Protein AF-A0A520IBS6-F1 (afdb_monomer_lite)

Secondary structure (DSSP, 8-state):
--EEEEEETHHHHHHHHHHTT-TTEEEEEEES--TTTS--TT-TT-SS-EEEEEETT-SSS-HHHHHHHHHHHHTSTT--EEEEEETT--TT-TTTHHHHHHHHHHHHHHHHHHHHHHHHH-

Radius of gyration: 14.3 Å; chains: 1; bounding box: 37×28×35 Å

pLDDT: mean 95.23, std 6.18, range [58.78, 98.81]

Foldseek 3Di:
DAAEEEAAAVGLVVRQVVQLVDLSHAEYEYELYQLVVDPPVSVVPRNEEYEYEYECAAPNRHPVSVVVVQVVNVVDPHYHYHYDYDYPDYSPCVVPVVVVVVVRCVRVVVVVVVVVVVVVVD

Sequence (122 aa):
GGLWISGYSFGAFVGMQLLMRRPEISGWVSVAPPANHYDFGFLAPCPCSGLMLHGDNDELVPEPAVRKLVDKLNTQKNVVVDYRVFPGVDHVFATHAEQVGTAIEEHVGQIMARKAMALAAD

Structure (mmCIF, N/CA/C/O backbone):
data_AF-A0A520IBS6-F1
#
_entry.id   AF-A0A520IBS6-F1
#
loop_
_atom_site.group_PDB
_atom_site.id
_atom_site.type_symbol
_atom_site.label_atom_id
_atom_site.label_alt_id
_atom_site.label_comp_id
_atom_site.label_asym_id
_atom_site.label_entity_id
_atom_site.label_seq_id
_atom_site.pdbx_PDB_ins_code
_atom_site.Cartn_x
_atom_site.Cartn_y
_atom_site.Cartn_z
_atom_site.occupancy
_atom_site.B_iso_or_equiv
_atom_site.auth_seq_id
_atom_site.auth_comp_id
_atom_site.auth_asym_id
_atom_site.auth_atom_id
_atom_site.pdbx_PDB_model_num
ATOM 1 N N . GLY A 1 1 ? -6.588 14.702 13.884 1.00 58.78 1 GLY A N 1
ATOM 2 C CA . GLY A 1 1 ? -6.003 13.931 12.769 1.00 58.78 1 GLY A CA 1
ATOM 3 C C . GLY A 1 1 ? -5.396 12.661 13.321 1.00 58.78 1 GLY A C 1
ATOM 4 O O . GLY A 1 1 ? -4.969 12.680 14.467 1.00 58.78 1 GLY A O 1
ATOM 5 N N . GLY A 1 2 ? -5.435 11.561 12.574 1.00 82.31 2 GLY A N 1
ATOM 6 C CA . GLY A 1 2 ? -4.745 10.328 12.970 1.00 82.31 2 GLY A CA 1
ATOM 7 C C . GLY A 1 2 ? -3.266 10.380 12.584 1.00 82.31 2 GLY A C 1
ATOM 8 O O . GLY A 1 2 ? -2.928 11.058 11.616 1.00 82.31 2 GLY A O 1
ATOM 9 N N . LEU A 1 3 ? -2.396 9.685 13.320 1.00 94.31 3 LEU A N 1
ATOM 10 C CA . LEU A 1 3 ? -1.015 9.463 12.886 1.00 94.31 3 LEU A CA 1
ATOM 11 C C . LEU A 1 3 ? -1.003 8.344 11.838 1.00 94.31 3 LEU A C 1
ATOM 13 O O . LEU A 1 3 ? -1.723 7.352 11.983 1.00 94.31 3 LEU A O 1
ATOM 17 N N . TRP A 1 4 ? -0.202 8.522 10.791 1.00 96.81 4 TRP A N 1
ATOM 18 C CA . TRP A 1 4 ? -0.019 7.561 9.706 1.00 96.81 4 TRP A CA 1
ATOM 19 C C . TRP A 1 4 ? 1.456 7.230 9.540 1.00 96.81 4 TRP A C 1
ATOM 21 O O . TRP A 1 4 ? 2.325 8.022 9.907 1.00 96.81 4 TRP A O 1
ATOM 31 N N . ILE A 1 5 ? 1.724 6.074 8.943 1.00 98.12 5 ILE A N 1
ATOM 32 C CA . ILE A 1 5 ? 3.066 5.681 8.524 1.00 98.12 5 ILE A CA 1
ATOM 33 C C . ILE A 1 5 ? 3.074 5.293 7.051 1.00 98.12 5 ILE A C 1
ATOM 35 O O . ILE A 1 5 ? 2.163 4.630 6.574 1.00 98.12 5 ILE A O 1
ATOM 39 N N . SER A 1 6 ? 4.100 5.713 6.321 1.00 98.25 6 SER A N 1
ATOM 40 C CA . SER A 1 6 ? 4.292 5.332 4.925 1.00 98.25 6 SER A CA 1
ATOM 41 C C . SER A 1 6 ? 5.718 4.848 4.723 1.00 98.25 6 SER A C 1
ATOM 43 O O . SER A 1 6 ? 6.646 5.399 5.318 1.00 98.25 6 SER A O 1
ATOM 45 N N . GLY A 1 7 ? 5.892 3.814 3.907 1.00 98.38 7 GLY A N 1
ATOM 46 C CA . GLY A 1 7 ? 7.200 3.266 3.587 1.00 98.38 7 GLY A CA 1
ATOM 47 C C . GLY A 1 7 ? 7.268 2.729 2.164 1.00 98.38 7 GLY A C 1
ATOM 48 O O . GLY A 1 7 ? 6.317 2.128 1.671 1.00 98.38 7 GLY A O 1
ATOM 49 N N . TYR A 1 8 ? 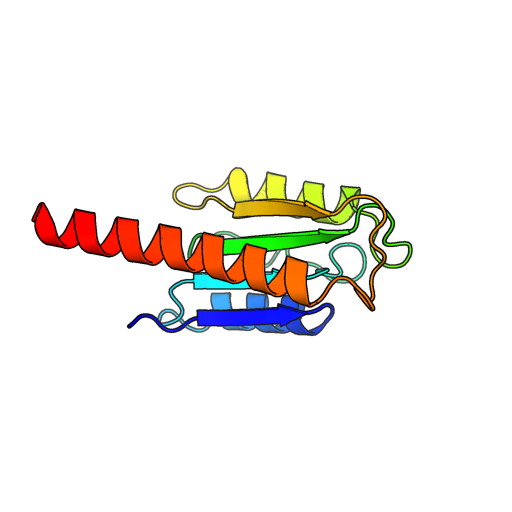8.418 2.928 1.526 1.00 98.56 8 TYR A N 1
ATOM 50 C CA . TYR A 1 8 ? 8.756 2.386 0.211 1.00 98.56 8 TYR A CA 1
ATOM 51 C C . TYR A 1 8 ? 9.863 1.336 0.347 1.00 98.56 8 TYR A C 1
ATOM 53 O O . TYR A 1 8 ? 10.842 1.566 1.065 1.00 98.56 8 TYR A O 1
ATOM 61 N N . SER A 1 9 ? 9.712 0.194 -0.325 1.00 98.19 9 SER A N 1
ATOM 62 C CA . SER A 1 9 ? 10.670 -0.914 -0.328 1.00 98.19 9 SER A CA 1
ATOM 63 C C . SER A 1 9 ? 11.063 -1.330 1.098 1.00 98.19 9 SER A C 1
ATOM 65 O O . SER A 1 9 ? 10.193 -1.619 1.924 1.00 98.19 9 SER A O 1
ATOM 67 N N . PHE A 1 10 ? 12.350 -1.321 1.453 1.00 98.38 10 PHE A N 1
ATOM 68 C CA . PHE A 1 10 ? 12.812 -1.581 2.823 1.00 98.38 10 PHE A CA 1
ATOM 69 C C . PHE A 1 10 ? 12.106 -0.709 3.882 1.00 98.38 10 PHE A C 1
ATOM 71 O O . PHE A 1 10 ? 11.796 -1.177 4.980 1.00 98.38 10 PHE A O 1
ATOM 78 N N . GLY A 1 11 ? 11.776 0.540 3.544 1.00 98.69 11 GLY A N 1
ATOM 79 C CA . GL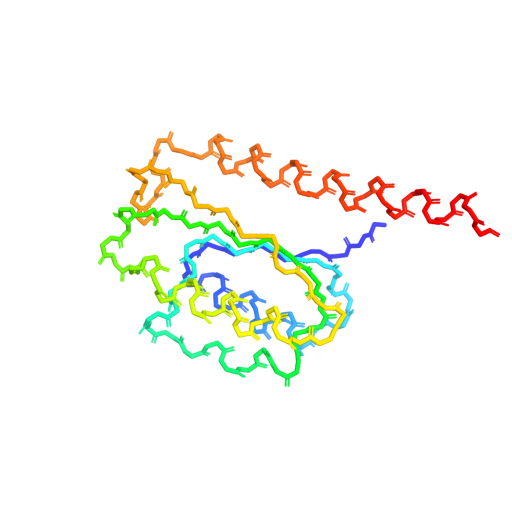Y A 1 11 ? 11.009 1.430 4.410 1.00 98.69 11 GLY A CA 1
ATOM 80 C C . GLY A 1 11 ? 9.604 0.908 4.720 1.00 98.69 11 GLY A C 1
ATOM 81 O O . GLY A 1 11 ? 9.116 1.137 5.822 1.00 98.69 11 GLY A O 1
ATOM 82 N N . ALA A 1 12 ? 8.970 0.159 3.809 1.00 98.62 12 ALA A N 1
ATOM 83 C CA . ALA A 1 12 ? 7.687 -0.498 4.070 1.00 98.62 12 ALA A CA 1
ATOM 84 C C . ALA A 1 12 ? 7.830 -1.566 5.165 1.00 98.62 12 ALA A C 1
ATOM 86 O O . ALA A 1 12 ? 7.045 -1.599 6.108 1.00 98.62 12 ALA A O 1
ATOM 87 N N . PHE A 1 13 ? 8.883 -2.387 5.114 1.00 98.50 13 PHE A N 1
ATOM 88 C CA . PHE A 1 13 ? 9.162 -3.378 6.158 1.00 98.50 13 PHE A CA 1
ATOM 89 C C . PHE A 1 13 ? 9.391 -2.725 7.530 1.00 98.50 13 PHE A C 1
ATOM 91 O O . PHE A 1 13 ? 8.784 -3.129 8.525 1.00 98.50 13 PHE A O 1
ATOM 98 N N . VAL A 1 14 ? 10.217 -1.675 7.589 1.00 98.50 14 VAL A N 1
ATOM 99 C CA . VAL A 1 14 ? 10.461 -0.922 8.832 1.00 98.50 14 VAL A CA 1
ATOM 100 C C . VAL A 1 14 ? 9.183 -0.242 9.331 1.00 98.50 14 VAL A C 1
ATOM 102 O O . VAL A 1 14 ? 8.876 -0.302 10.523 1.00 98.50 14 VAL A O 1
ATOM 105 N N . GLY A 1 15 ? 8.409 0.362 8.430 1.00 98.38 15 GLY A N 1
ATOM 106 C CA . GLY A 1 15 ? 7.152 1.027 8.756 1.00 98.38 15 GLY A CA 1
ATOM 107 C C . GLY A 1 15 ? 6.130 0.067 9.359 1.00 98.38 15 GLY A C 1
ATOM 108 O O . GLY A 1 15 ? 5.569 0.343 10.418 1.00 98.38 15 GLY A O 1
ATOM 109 N N . MET A 1 16 ? 5.965 -1.114 8.765 1.00 98.12 16 MET A N 1
ATOM 110 C CA . MET A 1 16 ? 5.063 -2.141 9.290 1.00 98.12 16 MET A CA 1
ATOM 111 C C . MET A 1 16 ? 5.539 -2.698 10.643 1.00 98.12 16 MET A C 1
ATOM 113 O O . MET A 1 16 ? 4.723 -3.015 11.509 1.00 98.12 16 MET A O 1
ATOM 117 N N . GLN A 1 17 ? 6.849 -2.765 10.894 1.00 98.06 17 GLN A N 1
ATOM 118 C CA . GLN A 1 17 ? 7.356 -3.106 12.225 1.00 98.06 17 GLN A CA 1
ATOM 119 C C . GLN A 1 17 ? 7.042 -2.035 13.276 1.00 98.06 17 GLN A C 1
ATOM 121 O O . GLN A 1 17 ? 6.780 -2.374 14.436 1.00 98.06 17 GLN A O 1
ATOM 126 N N . LEU A 1 18 ? 7.092 -0.754 12.901 1.00 97.88 18 LEU A N 1
ATOM 127 C CA . LEU A 1 18 ? 6.745 0.342 13.802 1.00 97.88 18 LEU A CA 1
ATOM 128 C C . LEU A 1 18 ? 5.233 0.396 14.057 1.00 97.88 18 LEU A C 1
ATOM 130 O O . LEU A 1 18 ? 4.833 0.616 15.199 1.00 97.88 18 LEU A O 1
ATOM 134 N N . LEU A 1 19 ? 4.416 0.105 13.039 1.00 97.62 19 LEU A N 1
ATOM 135 C CA . LEU A 1 19 ? 2.961 -0.046 13.150 1.00 97.62 19 LEU A CA 1
ATOM 136 C C . LEU A 1 19 ? 2.577 -1.004 14.288 1.00 97.62 19 LEU A C 1
ATOM 138 O O . LEU A 1 19 ? 1.754 -0.662 15.129 1.00 97.62 19 LEU A O 1
ATOM 142 N N . MET A 1 20 ? 3.237 -2.161 14.384 1.00 96.44 20 MET A N 1
ATOM 143 C CA . MET A 1 20 ? 2.985 -3.130 15.462 1.00 96.44 20 MET A CA 1
ATOM 144 C C . MET A 1 20 ? 3.369 -2.644 16.868 1.00 96.44 20 MET A C 1
ATOM 146 O O . MET A 1 20 ? 3.015 -3.286 17.854 1.00 96.44 20 MET A O 1
ATOM 150 N N . ARG A 1 21 ? 4.135 -1.555 16.985 1.00 96.81 21 ARG A N 1
ATOM 151 C CA . ARG A 1 21 ? 4.698 -1.066 18.254 1.00 96.81 21 ARG A CA 1
ATOM 152 C C . ARG A 1 21 ? 4.097 0.258 18.718 1.00 96.81 21 ARG A C 1
ATOM 154 O O . ARG A 1 21 ? 4.403 0.684 19.829 1.00 96.81 21 ARG A O 1
ATOM 161 N N . ARG A 1 22 ? 3.294 0.923 17.884 1.00 96.56 22 ARG A N 1
ATOM 162 C CA . ARG A 1 22 ? 2.790 2.283 18.121 1.00 96.56 22 ARG A CA 1
ATOM 163 C C . ARG A 1 22 ? 1.271 2.330 17.930 1.00 96.56 22 ARG A C 1
ATOM 165 O O . ARG A 1 22 ? 0.816 2.524 16.803 1.00 96.56 22 ARG A O 1
ATOM 172 N N . PRO A 1 23 ? 0.480 2.144 19.004 1.00 92.75 23 PRO A N 1
ATOM 173 C CA . PRO A 1 23 ? -0.983 2.105 18.921 1.00 92.75 23 PRO A CA 1
ATOM 174 C C . PRO A 1 23 ? -1.615 3.426 18.458 1.00 92.75 23 PRO A C 1
ATOM 176 O O . PRO A 1 23 ? -2.773 3.446 18.055 1.00 92.75 23 PRO A O 1
ATOM 179 N N . GLU A 1 24 ? -0.880 4.537 18.501 1.00 94.75 24 GLU A N 1
ATOM 180 C CA . GLU A 1 24 ? -1.326 5.819 17.959 1.00 94.75 24 GLU A CA 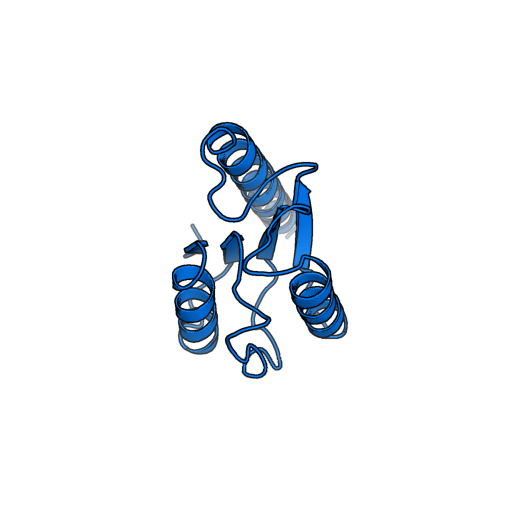1
ATOM 181 C C . GLU A 1 24 ? -1.353 5.861 16.418 1.00 94.75 24 GLU A C 1
ATOM 183 O O . GLU A 1 24 ? -1.987 6.753 15.847 1.00 94.75 24 GLU A O 1
ATOM 188 N N . ILE A 1 25 ? -0.683 4.918 15.737 1.00 96.00 25 ILE A N 1
ATOM 189 C CA . ILE A 1 25 ? -0.712 4.806 14.277 1.00 96.00 25 ILE A CA 1
ATOM 190 C C . ILE A 1 25 ? -2.054 4.205 13.855 1.00 96.00 25 ILE A C 1
ATOM 192 O O . ILE A 1 25 ? -2.398 3.071 14.173 1.00 96.00 25 ILE A O 1
ATOM 196 N N . SER A 1 26 ? -2.807 4.992 13.096 1.00 93.31 26 SER A N 1
ATOM 197 C CA . SER A 1 26 ? -4.202 4.719 12.730 1.00 93.31 26 SER A CA 1
ATOM 198 C C . SER A 1 26 ? -4.412 4.402 11.248 1.00 93.31 26 SER A C 1
ATOM 200 O O . SER A 1 26 ? -5.543 4.164 10.830 1.00 93.31 26 SER A O 1
ATOM 202 N N . GLY A 1 27 ? -3.336 4.402 10.463 1.00 95.81 27 GLY A N 1
ATOM 203 C CA . GLY A 1 27 ? -3.337 4.032 9.054 1.00 95.81 27 GLY A CA 1
ATOM 204 C C . GLY A 1 27 ? -1.915 3.895 8.523 1.00 95.81 27 GLY A C 1
ATOM 205 O O . GLY A 1 27 ? -0.963 4.427 9.107 1.00 95.81 27 GLY A O 1
ATOM 206 N N . TRP A 1 28 ? -1.763 3.159 7.428 1.00 97.88 28 TRP A N 1
ATOM 207 C CA . TRP A 1 28 ? -0.459 2.893 6.839 1.00 97.88 28 TRP A CA 1
ATOM 208 C C . TRP A 1 28 ? -0.504 2.793 5.314 1.00 97.88 28 TRP A C 1
ATOM 210 O O . TRP A 1 28 ? -1.533 2.458 4.728 1.00 97.88 28 TRP A O 1
ATOM 220 N N . VAL A 1 29 ? 0.640 3.076 4.688 1.00 98.69 29 VAL A N 1
ATOM 221 C CA . VAL A 1 29 ? 0.902 2.898 3.255 1.00 98.69 29 VAL A CA 1
ATOM 222 C C . VAL A 1 29 ? 2.210 2.124 3.089 1.00 98.69 29 VAL A C 1
ATOM 224 O O . VAL A 1 29 ? 3.230 2.479 3.676 1.00 98.69 29 VAL A O 1
ATOM 227 N N . SER A 1 30 ? 2.197 1.067 2.285 1.00 98.75 30 SER A N 1
ATOM 228 C CA . SER A 1 30 ? 3.393 0.316 1.893 1.00 98.75 30 SER A CA 1
ATOM 229 C C . SER A 1 30 ? 3.501 0.263 0.375 1.00 98.75 30 SER A C 1
ATOM 231 O O . SER A 1 30 ? 2.613 -0.272 -0.284 1.00 98.75 30 SER A O 1
ATOM 233 N N . VAL A 1 31 ? 4.589 0.790 -0.178 1.00 98.75 31 VAL A N 1
ATOM 234 C CA . VAL A 1 31 ? 4.890 0.752 -1.617 1.00 98.75 31 VAL A CA 1
ATOM 235 C C . VAL A 1 31 ? 6.033 -0.228 -1.854 1.00 98.75 31 VAL A C 1
ATOM 237 O O . VAL A 1 31 ? 7.063 -0.130 -1.190 1.00 98.75 31 VAL A O 1
ATOM 240 N N . ALA A 1 32 ? 5.861 -1.164 -2.784 1.00 98.38 32 ALA A N 1
ATOM 241 C CA . ALA A 1 32 ? 6.865 -2.162 -3.157 1.00 98.38 32 ALA A CA 1
ATOM 242 C C . ALA A 1 32 ? 7.443 -2.990 -1.983 1.00 98.38 32 ALA A C 1
ATOM 244 O O . ALA A 1 32 ? 8.665 -3.129 -1.878 1.00 98.38 32 ALA A O 1
ATOM 245 N N . PRO A 1 33 ? 6.625 -3.508 -1.039 1.00 98.38 33 PRO A N 1
ATOM 246 C CA . PRO A 1 33 ? 7.155 -4.172 0.147 1.00 98.38 33 PRO A CA 1
ATOM 247 C C . PRO A 1 33 ? 7.934 -5.441 -0.239 1.00 98.38 33 PRO A C 1
ATOM 249 O O . PRO A 1 33 ? 7.370 -6.307 -0.903 1.00 98.38 33 PRO A O 1
ATOM 252 N N . PRO A 1 34 ? 9.187 -5.620 0.217 1.00 97.88 34 PRO A N 1
ATOM 253 C CA . PRO A 1 34 ? 10.052 -6.739 -0.171 1.00 97.88 34 PRO A CA 1
ATOM 254 C C . PRO A 1 34 ? 9.681 -8.058 0.531 1.00 97.88 34 PRO A C 1
ATOM 256 O O . PRO A 1 34 ? 10.477 -8.645 1.266 1.00 97.88 34 PRO A O 1
ATOM 259 N N . ALA A 1 35 ? 8.450 -8.530 0.316 1.00 97.31 35 ALA A N 1
ATOM 260 C CA . ALA A 1 35 ? 7.836 -9.682 0.984 1.00 97.31 35 ALA A CA 1
ATOM 261 C C . ALA A 1 35 ? 8.468 -11.041 0.621 1.00 97.31 35 ALA A C 1
ATOM 263 O O . ALA A 1 35 ? 8.198 -12.044 1.277 1.00 97.31 35 ALA A O 1
ATOM 264 N N . ASN A 1 36 ? 9.310 -11.085 -0.413 1.00 96.50 36 ASN A N 1
ATOM 265 C CA . ASN A 1 36 ? 10.146 -12.238 -0.752 1.00 96.50 36 ASN A CA 1
ATOM 266 C C . ASN A 1 36 ? 11.494 -12.252 -0.005 1.00 96.50 36 ASN A C 1
ATOM 268 O O . ASN A 1 36 ? 12.089 -13.318 0.128 1.00 96.50 36 ASN A O 1
ATOM 272 N N . HIS A 1 37 ? 11.970 -11.101 0.481 1.00 95.56 37 HIS A N 1
ATOM 273 C CA . HIS A 1 37 ? 13.255 -10.970 1.178 1.00 95.56 37 HIS A CA 1
ATOM 274 C C . HIS A 1 37 ? 13.104 -10.889 2.700 1.00 95.56 37 HIS A C 1
ATOM 276 O O . HIS A 1 37 ? 13.981 -11.350 3.429 1.00 95.56 37 HIS A O 1
ATOM 282 N N . TYR A 1 38 ? 12.005 -10.308 3.188 1.00 96.06 38 TYR A N 1
ATOM 283 C CA . TYR A 1 38 ? 11.759 -10.104 4.613 1.00 96.06 38 TYR A CA 1
ATOM 284 C C . TYR A 1 38 ? 10.470 -10.777 5.073 1.00 96.06 38 TYR A C 1
ATOM 286 O O . TYR A 1 38 ? 9.468 -10.797 4.360 1.00 96.06 38 TYR A O 1
ATOM 294 N N . ASP A 1 39 ? 10.482 -11.279 6.308 1.00 94.50 39 ASP A N 1
ATOM 295 C CA . ASP A 1 39 ? 9.309 -11.900 6.914 1.00 94.50 39 ASP A CA 1
ATOM 296 C C . ASP A 1 39 ? 8.375 -10.851 7.536 1.00 94.50 39 ASP A C 1
ATOM 298 O O . ASP A 1 39 ? 8.678 -10.240 8.562 1.00 94.50 39 ASP A O 1
ATOM 302 N N . PHE A 1 40 ? 7.202 -10.677 6.927 1.00 97.25 40 PHE A N 1
ATOM 303 C CA . PHE A 1 40 ? 6.102 -9.853 7.444 1.00 97.25 40 PHE A CA 1
ATOM 304 C C . PHE A 1 40 ? 5.186 -10.622 8.418 1.00 97.25 40 PHE A C 1
ATOM 306 O O . PHE A 1 40 ? 4.105 -10.155 8.779 1.00 97.25 40 PHE A O 1
ATOM 313 N N . GLY A 1 41 ? 5.597 -11.810 8.870 1.00 94.88 41 GLY A N 1
ATOM 314 C CA . GLY A 1 41 ? 4.858 -12.674 9.786 1.00 94.88 41 GLY A CA 1
ATOM 315 C C . GLY A 1 41 ? 4.498 -12.037 11.129 1.00 94.88 41 GLY A C 1
ATOM 316 O O . GLY A 1 41 ? 3.539 -12.482 11.754 1.00 94.88 41 GLY A O 1
ATOM 317 N N . PHE A 1 42 ? 5.193 -10.967 11.530 1.00 95.56 42 PHE A N 1
ATOM 318 C CA . PHE A 1 42 ? 4.889 -10.189 12.733 1.00 95.56 42 PHE A CA 1
ATOM 319 C C . PHE A 1 42 ? 3.536 -9.456 12.678 1.00 95.56 42 PHE A C 1
ATOM 321 O O . PHE A 1 42 ? 3.031 -9.051 13.721 1.00 95.56 42 PHE A O 1
ATOM 328 N N . LEU A 1 43 ? 2.934 -9.285 11.495 1.00 95.38 43 LEU A N 1
ATOM 329 C CA . LEU A 1 43 ? 1.610 -8.678 11.318 1.00 95.38 43 LEU A CA 1
ATOM 330 C C . LEU A 1 43 ? 0.492 -9.676 11.645 1.00 95.38 43 LEU A C 1
ATOM 332 O O . LEU A 1 43 ? -0.302 -10.030 10.777 1.00 95.38 43 LEU A O 1
ATOM 336 N N . ALA A 1 44 ? 0.450 -10.183 12.875 1.00 92.25 44 ALA A N 1
ATOM 337 C CA . ALA A 1 44 ? -0.498 -11.209 13.302 1.00 92.25 44 ALA A CA 1
ATOM 338 C C . ALA A 1 44 ? -0.991 -10.957 14.746 1.00 92.25 44 ALA A C 1
ATOM 340 O O . ALA A 1 44 ? -0.383 -11.468 15.687 1.00 92.25 44 ALA A O 1
ATOM 341 N N . PRO A 1 45 ? -2.101 -10.212 14.942 1.00 92.44 45 PRO A N 1
ATOM 342 C CA . PRO A 1 45 ? -2.879 -9.492 13.928 1.00 92.44 45 PRO A CA 1
ATOM 343 C C . PRO A 1 45 ? -2.288 -8.111 13.593 1.00 92.44 45 PRO A C 1
ATOM 345 O O . PRO A 1 45 ? -1.678 -7.460 14.435 1.00 92.44 45 PRO A O 1
ATOM 348 N N . CYS A 1 46 ? -2.507 -7.644 12.367 1.00 94.81 46 CYS A N 1
ATOM 349 C CA . CYS A 1 46 ? -2.282 -6.264 11.957 1.00 94.81 46 CYS A CA 1
ATOM 350 C C . CYS A 1 46 ? -3.249 -5.334 12.725 1.00 94.81 46 CYS A C 1
ATOM 352 O O . CYS A 1 46 ? -4.429 -5.669 12.849 1.00 94.81 46 CYS A O 1
ATOM 354 N N . PRO A 1 47 ? -2.797 -4.184 13.259 1.00 93.94 47 PRO A N 1
ATOM 355 C CA . PRO A 1 47 ? -3.614 -3.372 14.162 1.00 93.94 47 PRO A CA 1
ATOM 356 C C . PRO A 1 47 ? -4.661 -2.513 13.443 1.00 93.94 47 PRO A C 1
ATOM 358 O O . PRO A 1 47 ? -5.632 -2.095 14.070 1.00 93.94 47 PRO A O 1
ATOM 361 N N . CYS A 1 48 ? -4.482 -2.222 12.151 1.00 94.00 48 CYS A N 1
ATOM 362 C CA . CYS A 1 48 ? -5.428 -1.421 11.377 1.00 94.00 48 CYS A CA 1
ATOM 363 C C . CYS A 1 48 ? -5.341 -1.696 9.866 1.00 94.00 48 CYS A C 1
ATOM 365 O O . CYS A 1 48 ? -4.382 -2.289 9.367 1.00 94.00 48 CYS A O 1
ATOM 367 N N . SER A 1 49 ? -6.376 -1.261 9.145 1.00 95.31 49 SER A N 1
ATOM 368 C CA . SER A 1 49 ? -6.441 -1.288 7.675 1.00 95.31 49 SER A CA 1
ATOM 369 C C . SER A 1 49 ? -5.452 -0.295 7.052 1.00 95.31 49 SER A C 1
ATOM 371 O O . SER A 1 49 ? -5.063 0.680 7.696 1.00 95.31 49 SER A O 1
ATOM 373 N N . GLY A 1 50 ? -5.068 -0.516 5.796 1.00 97.44 50 GLY A N 1
ATOM 374 C CA . GLY A 1 50 ? -4.142 0.370 5.089 1.00 97.44 50 GLY A CA 1
ATOM 375 C C . GLY A 1 50 ? -4.012 0.051 3.604 1.00 97.44 50 GLY A C 1
ATOM 376 O O . GLY A 1 50 ? -4.763 -0.770 3.072 1.00 97.44 50 GLY A O 1
ATOM 377 N N . LE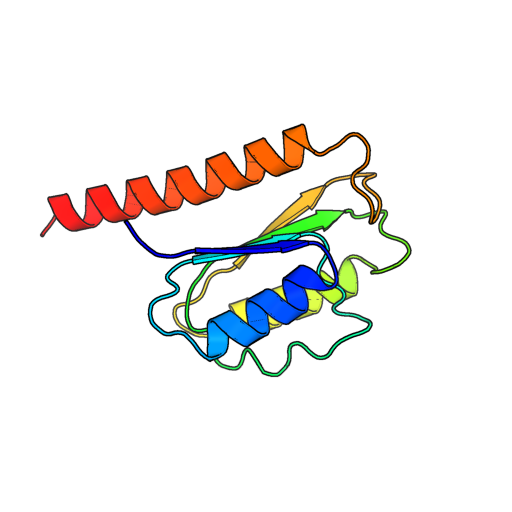U A 1 51 ? -3.070 0.729 2.951 1.00 98.75 51 LEU A N 1
ATOM 378 C CA . LEU A 1 51 ? -2.828 0.664 1.512 1.00 98.75 51 LEU A CA 1
ATOM 379 C C . LEU A 1 51 ? -1.529 -0.080 1.203 1.00 98.75 51 LEU A C 1
ATOM 381 O O . LEU A 1 51 ? -0.474 0.224 1.765 1.00 98.75 51 LEU A O 1
ATOM 385 N N . MET A 1 52 ? -1.590 -0.993 0.241 1.00 98.75 52 MET A N 1
ATOM 386 C CA . MET A 1 52 ? -0.432 -1.646 -0.350 1.00 98.75 52 MET A CA 1
ATOM 387 C C . MET A 1 52 ? -0.412 -1.390 -1.860 1.00 98.75 52 MET A C 1
ATOM 389 O O . MET A 1 52 ? -1.380 -1.687 -2.557 1.00 98.75 52 MET A O 1
ATOM 393 N N . LEU A 1 53 ? 0.688 -0.827 -2.357 1.00 98.81 53 LEU A N 1
ATOM 394 C CA . LEU A 1 53 ? 0.914 -0.546 -3.776 1.00 98.81 53 LEU A CA 1
ATOM 395 C C . LEU A 1 53 ? 2.075 -1.397 -4.285 1.00 98.81 53 LEU A C 1
ATOM 397 O O . LEU A 1 53 ? 3.111 -1.480 -3.619 1.00 98.81 53 LEU A O 1
ATOM 401 N N . HIS A 1 54 ? 1.922 -2.005 -5.459 1.00 98.75 54 HIS A N 1
ATOM 402 C CA . HIS A 1 54 ? 2.971 -2.826 -6.070 1.00 98.75 54 HIS A CA 1
ATOM 403 C C . HIS A 1 54 ? 2.960 -2.735 -7.597 1.00 98.75 54 HIS A C 1
ATOM 405 O O . HIS A 1 54 ? 1.911 -2.489 -8.182 1.00 98.75 54 HIS A O 1
ATOM 411 N N . GLY A 1 55 ? 4.106 -2.934 -8.243 1.00 98.50 55 GLY A N 1
ATOM 412 C CA . GLY A 1 55 ? 4.205 -3.053 -9.701 1.00 98.50 55 GLY A CA 1
ATOM 413 C C . GLY A 1 55 ? 4.183 -4.522 -10.124 1.00 98.50 55 GLY A C 1
ATOM 414 O O . GLY A 1 55 ? 4.762 -5.362 -9.437 1.00 98.50 55 GLY A O 1
ATOM 415 N N . ASP A 1 56 ? 3.509 -4.870 -11.221 1.00 98.38 56 ASP A N 1
ATOM 416 C CA . ASP A 1 56 ? 3.486 -6.266 -11.699 1.00 98.38 56 ASP A CA 1
ATOM 417 C C . ASP A 1 56 ? 4.760 -6.689 -12.454 1.00 98.38 56 ASP A C 1
ATOM 419 O O . ASP A 1 56 ? 5.002 -7.887 -12.600 1.00 98.38 56 ASP A O 1
ATOM 423 N N . ASN A 1 57 ? 5.596 -5.730 -12.865 1.00 98.25 57 ASN A N 1
ATOM 424 C CA . ASN A 1 57 ? 6.879 -5.953 -13.533 1.00 98.25 57 ASN A CA 1
ATOM 425 C C . ASN A 1 57 ? 8.075 -5.727 -12.585 1.00 98.25 57 ASN A C 1
ATOM 427 O O . ASN A 1 57 ? 9.190 -5.428 -13.011 1.00 98.25 57 ASN A O 1
ATOM 431 N N . ASP A 1 58 ? 7.842 -5.831 -11.277 1.00 98.31 58 ASP A N 1
ATOM 432 C CA . ASP A 1 58 ? 8.885 -5.767 -10.261 1.00 98.31 58 ASP A CA 1
ATOM 433 C C . ASP A 1 58 ? 9.708 -7.069 -10.249 1.00 98.31 58 ASP A C 1
ATOM 435 O O . ASP A 1 58 ? 9.312 -8.092 -9.686 1.00 98.31 58 ASP A O 1
ATOM 439 N N . GLU A 1 59 ? 10.881 -7.022 -10.883 1.00 96.69 59 GLU A N 1
ATOM 440 C CA . GLU A 1 59 ? 11.816 -8.152 -10.949 1.00 96.69 59 GLU A CA 1
ATOM 441 C C . GLU A 1 59 ? 12.541 -8.424 -9.619 1.00 96.69 59 GLU A C 1
ATOM 443 O O . GLU A 1 59 ? 13.030 -9.535 -9.396 1.00 96.69 59 GLU A O 1
ATOM 448 N N . LEU A 1 60 ? 12.613 -7.438 -8.715 1.00 97.62 60 LEU A N 1
ATOM 449 C CA . LEU A 1 60 ? 13.253 -7.600 -7.405 1.00 97.62 60 LEU A CA 1
ATOM 450 C C . LEU A 1 60 ? 12.302 -8.270 -6.413 1.00 97.62 60 LEU A C 1
ATOM 452 O O . LEU A 1 60 ? 12.710 -9.102 -5.598 1.00 97.62 60 LEU A O 1
ATOM 456 N N . VAL A 1 61 ? 11.024 -7.918 -6.479 1.00 98.12 61 VAL A N 1
ATOM 457 C CA . VAL A 1 61 ? 9.963 -8.418 -5.614 1.00 98.12 61 VAL A CA 1
ATOM 458 C C . VAL A 1 61 ? 8.785 -8.833 -6.495 1.00 98.12 61 VAL A C 1
ATOM 460 O O . VAL A 1 61 ? 7.907 -8.018 -6.771 1.00 98.12 61 VAL A O 1
ATOM 463 N N . PRO A 1 62 ? 8.708 -10.111 -6.900 1.00 98.12 62 PRO A N 1
ATOM 464 C CA . PRO A 1 62 ? 7.606 -10.580 -7.728 1.00 98.12 62 PRO A CA 1
ATOM 465 C C . PRO A 1 62 ? 6.246 -10.318 -7.067 1.00 98.12 62 PRO A C 1
ATOM 467 O O . PRO A 1 62 ? 6.046 -10.678 -5.901 1.00 98.12 62 PRO A O 1
ATOM 470 N N . GLU A 1 63 ? 5.294 -9.758 -7.822 1.00 98.44 63 GLU A N 1
ATOM 471 C CA . GLU A 1 63 ? 3.930 -9.446 -7.354 1.00 98.44 63 GLU A CA 1
ATOM 472 C C . GLU A 1 63 ? 3.267 -10.585 -6.558 1.00 98.44 63 GLU A C 1
ATOM 474 O O . GLU A 1 63 ? 2.718 -10.299 -5.487 1.00 98.44 63 GLU A O 1
ATOM 479 N N . PRO A 1 64 ? 3.395 -11.874 -6.946 1.00 98.50 64 PRO A N 1
ATOM 480 C CA . PRO A 1 64 ? 2.752 -12.958 -6.209 1.00 98.50 64 PRO A CA 1
ATOM 481 C C . PRO A 1 64 ? 3.205 -13.086 -4.747 1.00 98.50 64 PRO A C 1
ATOM 483 O O . PRO A 1 64 ? 2.429 -13.535 -3.898 1.00 98.50 64 PRO A O 1
ATOM 486 N N . ALA A 1 65 ? 4.441 -12.689 -4.415 1.00 98.31 65 ALA A N 1
ATOM 487 C CA . ALA A 1 65 ? 4.908 -12.674 -3.028 1.00 98.31 65 ALA A CA 1
ATOM 488 C C . ALA A 1 65 ? 4.178 -11.608 -2.197 1.00 98.31 65 ALA A C 1
ATOM 490 O O . ALA A 1 65 ? 3.813 -11.865 -1.047 1.00 98.31 65 ALA A O 1
ATOM 491 N N . VAL A 1 66 ? 3.911 -10.442 -2.790 1.00 98.56 66 VAL A N 1
ATOM 492 C CA . VAL A 1 66 ? 3.151 -9.358 -2.154 1.00 98.56 66 VAL A CA 1
ATOM 493 C C . VAL A 1 66 ? 1.674 -9.726 -2.047 1.00 98.56 66 VAL A C 1
ATOM 495 O O . VAL A 1 66 ? 1.092 -9.589 -0.971 1.00 98.56 66 VAL A O 1
ATOM 498 N N . ARG A 1 67 ? 1.083 -10.307 -3.097 1.00 98.69 67 ARG A N 1
ATOM 499 C CA . ARG A 1 67 ? -0.293 -10.824 -3.063 1.00 98.69 67 ARG A CA 1
ATOM 500 C C . ARG A 1 67 ? -0.507 -11.836 -1.943 1.00 98.69 67 ARG A C 1
ATOM 502 O O . ARG A 1 67 ? -1.452 -11.705 -1.173 1.00 98.69 67 ARG A O 1
ATOM 509 N N . LYS A 1 68 ? 0.408 -12.796 -1.778 1.00 98.38 68 LYS A N 1
ATOM 510 C CA . LYS A 1 68 ? 0.338 -13.782 -0.688 1.00 98.38 68 LYS A CA 1
ATOM 511 C C . LYS A 1 68 ? 0.332 -13.123 0.698 1.00 98.38 68 LYS A C 1
ATOM 513 O O . LYS A 1 68 ? -0.360 -13.600 1.601 1.00 98.38 68 LYS A O 1
ATOM 518 N N . LEU A 1 69 ? 1.103 -12.050 0.886 1.00 98.00 69 LEU A N 1
ATOM 519 C CA . LEU A 1 69 ? 1.079 -11.262 2.120 1.00 98.00 69 LEU A CA 1
ATOM 520 C C . LEU A 1 69 ? -0.283 -10.578 2.311 1.00 98.00 69 LEU A C 1
ATOM 522 O O . LEU A 1 69 ? -0.873 -10.711 3.382 1.00 98.00 69 LEU A O 1
ATOM 526 N N . VAL A 1 70 ? -0.798 -9.901 1.283 1.00 98.31 70 VAL A N 1
ATOM 527 C CA . VAL A 1 70 ? -2.118 -9.244 1.301 1.00 98.31 70 VAL A CA 1
ATOM 528 C C . VAL A 1 70 ? -3.226 -10.233 1.655 1.00 98.31 70 VAL A C 1
ATOM 530 O O . VAL A 1 70 ? -4.008 -9.972 2.569 1.00 98.31 70 VAL A O 1
ATOM 533 N N . ASP A 1 71 ? -3.257 -11.391 0.998 1.00 97.81 71 ASP A N 1
ATOM 534 C CA . ASP A 1 71 ? -4.258 -12.431 1.233 1.00 97.81 71 ASP A CA 1
ATOM 535 C C . ASP A 1 71 ? -4.221 -12.904 2.690 1.00 97.81 71 ASP A C 1
ATOM 537 O O . ASP A 1 71 ? -5.261 -12.994 3.342 1.00 97.81 71 ASP A O 1
ATOM 541 N N . LYS A 1 72 ? -3.019 -13.119 3.248 1.00 96.69 72 LYS A N 1
ATOM 542 C CA . LYS A 1 72 ? -2.838 -13.470 4.665 1.00 96.69 72 LYS A CA 1
ATOM 543 C C . LYS A 1 72 ? -3.373 -12.381 5.597 1.00 96.69 72 LYS A C 1
ATOM 545 O O . LYS A 1 72 ? -4.044 -12.717 6.573 1.00 96.69 72 LYS A O 1
ATOM 550 N N . LEU A 1 73 ? -3.090 -11.107 5.329 1.00 97.00 73 LEU A N 1
ATOM 551 C CA . LEU A 1 73 ? -3.584 -9.992 6.147 1.00 97.00 73 LEU A CA 1
ATOM 552 C C . LEU A 1 73 ? -5.114 -9.896 6.096 1.00 97.00 73 LEU A C 1
ATOM 554 O O . LEU A 1 73 ? -5.747 -9.739 7.135 1.00 97.00 73 LEU A O 1
ATOM 558 N N . ASN A 1 74 ? -5.712 -10.095 4.922 1.00 96.94 74 ASN A N 1
ATOM 559 C CA . ASN A 1 74 ? -7.163 -10.055 4.723 1.00 96.94 74 ASN A CA 1
ATOM 560 C C . ASN A 1 74 ? -7.919 -11.255 5.324 1.00 96.94 74 ASN A C 1
ATOM 562 O O . ASN A 1 74 ? -9.142 -11.212 5.434 1.00 96.94 74 ASN A O 1
ATOM 566 N N . THR A 1 75 ? -7.227 -12.312 5.772 1.00 96.50 75 THR A N 1
ATOM 567 C CA . THR A 1 75 ? -7.856 -13.361 6.604 1.00 96.50 75 THR A CA 1
ATOM 568 C C . THR A 1 75 ? -8.123 -12.912 8.045 1.00 96.50 75 THR A C 1
ATOM 570 O O . THR A 1 75 ? -8.845 -13.584 8.786 1.00 96.50 75 THR A O 1
ATOM 573 N N . GLN A 1 76 ? -7.532 -11.795 8.475 1.00 96.25 76 GLN A N 1
ATOM 574 C CA . GLN A 1 76 ? -7.631 -11.306 9.845 1.00 96.25 76 GLN A CA 1
ATOM 575 C C . GLN A 1 76 ? -8.916 -10.505 10.033 1.00 96.25 76 GLN A C 1
ATOM 577 O O . GLN A 1 76 ? -9.329 -9.724 9.179 1.00 96.25 76 GLN A O 1
ATOM 582 N N . LYS A 1 77 ? -9.565 -10.675 11.187 1.00 92.44 77 LYS A N 1
ATOM 583 C CA . LYS A 1 77 ? -10.783 -9.921 11.504 1.00 92.44 77 LYS A CA 1
ATOM 584 C C . LYS A 1 77 ? -10.467 -8.427 11.627 1.00 92.44 77 LYS A C 1
ATOM 586 O O . LYS A 1 77 ? -9.456 -8.062 12.216 1.00 92.44 77 LYS A O 1
ATOM 591 N N . ASN A 1 78 ? -11.389 -7.585 11.160 1.00 88.81 78 ASN A N 1
ATOM 592 C CA . ASN A 1 78 ? -11.365 -6.120 11.297 1.00 88.81 78 ASN A CA 1
ATOM 593 C C . ASN A 1 78 ? -10.237 -5.389 10.542 1.00 88.81 78 ASN A C 1
ATOM 595 O O . ASN A 1 78 ? -10.024 -4.198 10.775 1.00 88.81 78 ASN A O 1
ATOM 599 N N . VAL A 1 79 ? -9.545 -6.063 9.622 1.00 92.00 79 VAL A N 1
ATOM 600 C CA . VAL A 1 79 ? -8.530 -5.452 8.759 1.00 92.00 79 VAL A CA 1
ATOM 601 C C . VAL A 1 79 ? -8.887 -5.718 7.306 1.00 92.00 79 VAL A C 1
ATOM 603 O O . VAL A 1 79 ? -9.209 -6.842 6.936 1.00 92.00 79 VAL A O 1
ATOM 606 N N . VAL A 1 80 ? -8.821 -4.671 6.488 1.00 94.94 80 VAL A N 1
ATOM 607 C CA . VAL A 1 80 ? -8.908 -4.760 5.033 1.00 94.94 80 VAL A CA 1
ATOM 608 C C . VAL A 1 80 ? -7.710 -4.022 4.455 1.00 94.94 80 VAL A C 1
ATOM 610 O O . VAL A 1 80 ? -7.509 -2.836 4.717 1.00 94.94 80 VAL A O 1
ATOM 613 N N . VAL A 1 81 ? -6.902 -4.730 3.678 1.00 97.94 81 VAL A N 1
ATOM 614 C CA . VAL A 1 81 ? -5.816 -4.144 2.899 1.00 97.94 81 VAL A CA 1
ATOM 615 C C . VAL A 1 81 ? -6.371 -3.731 1.541 1.00 97.94 81 VAL A C 1
ATOM 617 O O . VAL A 1 81 ? -6.823 -4.579 0.771 1.00 97.94 81 VAL A O 1
ATOM 620 N N . ASP A 1 82 ? -6.327 -2.432 1.251 1.00 98.44 82 ASP A N 1
ATOM 621 C CA . ASP A 1 82 ? -6.504 -1.901 -0.102 1.00 98.44 82 ASP A CA 1
ATOM 622 C C . ASP A 1 82 ? -5.235 -2.236 -0.889 1.00 98.44 82 ASP A C 1
ATOM 624 O O . ASP A 1 82 ? -4.167 -1.704 -0.594 1.00 98.44 82 ASP A O 1
ATOM 628 N N . TYR A 1 83 ? -5.325 -3.187 -1.818 1.00 98.75 83 TYR A N 1
ATOM 629 C CA . TYR A 1 83 ? -4.187 -3.636 -2.611 1.00 98.75 83 TYR A CA 1
ATOM 630 C C . TYR A 1 83 ? -4.357 -3.219 -4.064 1.00 98.75 83 TYR A C 1
ATOM 632 O O . TYR A 1 83 ? -5.301 -3.652 -4.728 1.00 98.75 83 TYR A O 1
ATOM 640 N N . ARG A 1 84 ? -3.426 -2.403 -4.564 1.00 98.56 84 ARG A N 1
ATOM 641 C CA . ARG A 1 84 ? -3.432 -1.927 -5.950 1.00 98.56 84 ARG A CA 1
ATOM 642 C C . ARG A 1 84 ? -2.139 -2.328 -6.642 1.00 98.56 84 ARG A C 1
ATOM 644 O O . ARG A 1 84 ? -1.048 -2.135 -6.106 1.00 98.56 84 ARG A O 1
ATOM 651 N N . VAL A 1 85 ? -2.289 -2.876 -7.842 1.00 98.69 85 VAL A N 1
ATOM 652 C CA . VAL A 1 85 ? -1.181 -3.317 -8.688 1.00 98.69 85 VAL A CA 1
ATOM 653 C C . VAL A 1 85 ? -1.115 -2.420 -9.915 1.00 98.69 85 VAL A C 1
ATOM 655 O O . VAL A 1 85 ? -2.139 -2.193 -10.561 1.00 98.69 85 VAL A O 1
ATOM 658 N N . PHE A 1 86 ? 0.067 -1.892 -10.217 1.00 98.38 86 PHE A N 1
ATOM 659 C CA . PHE A 1 86 ? 0.299 -1.016 -11.359 1.00 98.38 86 PHE A CA 1
ATOM 660 C C . PHE A 1 86 ? 0.886 -1.812 -12.535 1.00 98.38 86 PHE A C 1
ATOM 662 O O . PHE A 1 86 ? 1.975 -2.377 -12.388 1.00 98.38 86 PHE A O 1
ATOM 669 N N . PRO A 1 87 ? 0.189 -1.865 -13.689 1.00 97.88 87 PRO A N 1
ATOM 670 C CA . PRO A 1 87 ? 0.644 -2.624 -14.848 1.00 97.88 87 PRO A CA 1
ATOM 671 C C . PRO A 1 87 ? 1.920 -2.062 -15.479 1.00 97.88 87 PRO A C 1
ATOM 673 O O . PRO A 1 87 ? 2.016 -0.860 -15.722 1.00 97.88 87 PRO A O 1
ATOM 676 N N . GLY A 1 88 ? 2.870 -2.936 -15.802 1.00 97.38 88 GLY A N 1
ATOM 677 C CA . GLY A 1 88 ? 4.149 -2.608 -16.431 1.00 97.38 88 GLY A CA 1
ATOM 678 C C . GLY A 1 88 ? 5.133 -1.861 -15.527 1.00 97.38 88 GLY A C 1
ATOM 679 O O . GLY A 1 88 ? 6.167 -1.404 -16.013 1.00 97.38 88 GLY A O 1
ATOM 680 N N . VAL A 1 89 ? 4.826 -1.708 -14.237 1.00 98.19 89 VAL A N 1
ATOM 681 C CA . VAL A 1 89 ? 5.645 -0.921 -13.309 1.00 98.19 89 VAL A CA 1
ATOM 682 C C . VAL A 1 89 ? 6.674 -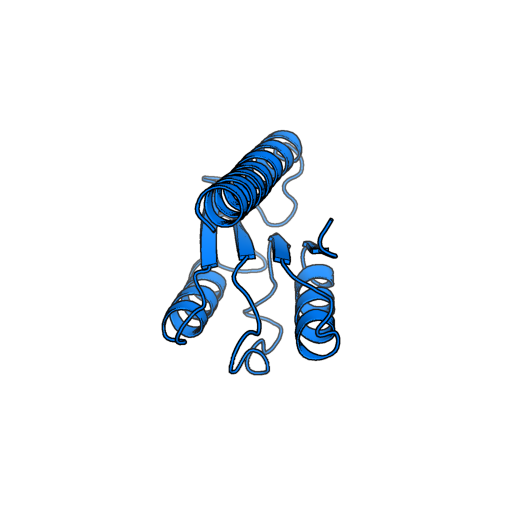1.807 -12.618 1.00 98.19 89 VAL A C 1
ATOM 684 O O . VAL A 1 89 ? 6.349 -2.887 -12.128 1.00 98.19 89 VAL A O 1
ATOM 687 N N . ASP A 1 90 ? 7.919 -1.336 -12.597 1.00 97.88 90 ASP A N 1
ATOM 688 C CA . ASP A 1 90 ? 9.047 -1.987 -11.933 1.00 97.88 90 ASP A CA 1
ATOM 689 C C . ASP A 1 90 ? 9.159 -1.598 -10.447 1.00 97.88 90 ASP A C 1
ATOM 691 O O . ASP A 1 90 ? 8.363 -0.820 -9.920 1.00 97.88 90 ASP A O 1
ATOM 695 N N . HIS A 1 91 ? 10.184 -2.115 -9.762 1.00 97.88 91 HIS A N 1
ATOM 696 C CA . HIS A 1 91 ? 10.424 -1.820 -8.345 1.00 97.88 91 HIS A CA 1
ATOM 697 C C . HIS A 1 91 ? 10.605 -0.327 -8.048 1.00 97.88 91 HIS A C 1
ATOM 699 O O . HIS A 1 91 ? 10.342 0.104 -6.930 1.00 97.88 91 HIS A O 1
ATOM 705 N N . VAL A 1 92 ? 11.115 0.450 -9.011 1.00 96.81 92 VAL A N 1
ATOM 706 C CA . VAL A 1 92 ? 11.618 1.814 -8.791 1.00 96.81 92 VAL A CA 1
ATOM 707 C C . VAL A 1 92 ? 10.526 2.863 -8.976 1.00 96.81 92 VAL A C 1
ATOM 709 O O . VAL A 1 92 ? 10.619 3.940 -8.388 1.00 96.81 92 VAL A O 1
ATOM 712 N N . PHE A 1 93 ? 9.488 2.570 -9.765 1.00 96.56 93 PHE A N 1
ATOM 713 C CA . PHE A 1 93 ? 8.394 3.508 -10.053 1.00 96.56 93 PHE A CA 1
ATOM 714 C C . PHE A 1 93 ? 8.894 4.831 -10.668 1.00 96.56 93 PHE A C 1
ATOM 716 O O . PHE A 1 93 ? 8.275 5.879 -10.477 1.00 96.56 93 PHE A O 1
ATOM 723 N N . ALA A 1 94 ? 10.000 4.805 -11.425 1.00 93.06 94 ALA A N 1
ATOM 724 C CA . ALA A 1 94 ? 10.743 6.004 -11.839 1.00 93.06 94 ALA A CA 1
ATOM 725 C C . ALA A 1 94 ? 9.879 7.084 -12.526 1.00 93.06 94 ALA A C 1
ATOM 727 O O . ALA A 1 94 ? 10.085 8.276 -12.311 1.00 93.06 94 ALA A O 1
ATOM 728 N N . THR A 1 95 ? 8.892 6.669 -13.323 1.00 94.44 95 THR A N 1
ATOM 729 C CA . THR A 1 95 ? 7.956 7.551 -14.045 1.00 94.44 95 THR A CA 1
ATOM 730 C C . THR A 1 95 ? 6.523 7.484 -13.511 1.00 94.44 95 THR A C 1
ATOM 732 O O . THR A 1 95 ? 5.606 7.983 -14.155 1.00 94.44 95 THR A O 1
ATOM 735 N N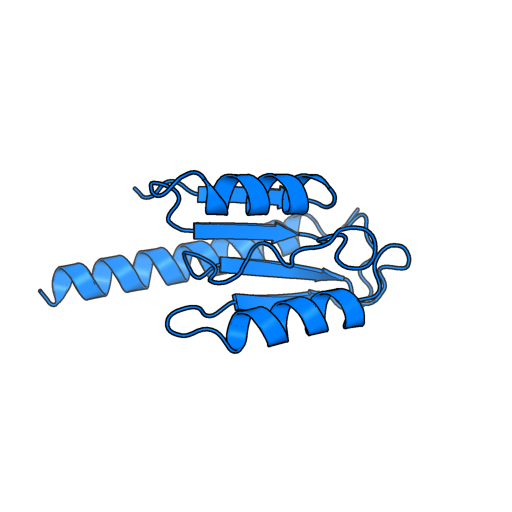 . HIS A 1 96 ? 6.309 6.866 -12.347 1.00 96.44 96 HIS A N 1
ATOM 736 C CA . HIS A 1 96 ? 4.979 6.556 -11.804 1.00 96.44 96 HIS A CA 1
ATOM 737 C C . HIS A 1 96 ? 4.720 7.216 -10.440 1.00 96.44 96 HIS A C 1
ATOM 739 O O . HIS A 1 96 ? 3.722 6.921 -9.787 1.00 96.44 96 HIS A O 1
ATOM 745 N N . ALA A 1 97 ? 5.587 8.138 -10.007 1.00 94.56 97 ALA A N 1
ATOM 746 C CA . ALA A 1 97 ? 5.445 8.847 -8.734 1.00 94.56 97 ALA A CA 1
ATOM 747 C C . ALA A 1 97 ? 4.106 9.600 -8.610 1.00 94.56 97 ALA A C 1
ATOM 749 O O . ALA A 1 97 ? 3.499 9.589 -7.541 1.00 94.56 97 ALA A O 1
ATOM 750 N N . GLU A 1 98 ? 3.617 10.206 -9.697 1.00 97.06 98 GLU A N 1
ATOM 751 C CA . GLU A 1 98 ? 2.311 10.879 -9.714 1.00 97.06 98 GLU A CA 1
ATOM 752 C C . GLU A 1 98 ? 1.166 9.884 -9.492 1.00 97.06 98 GLU A C 1
ATOM 754 O O . GLU A 1 98 ? 0.328 10.103 -8.624 1.00 97.06 98 GLU A O 1
ATOM 759 N N . GLN A 1 99 ? 1.182 8.740 -10.183 1.00 97.38 99 GLN A N 1
ATOM 760 C CA . GLN A 1 99 ? 0.179 7.685 -9.998 1.00 97.38 99 GLN A CA 1
ATOM 761 C C . GLN A 1 99 ? 0.191 7.115 -8.574 1.00 97.38 99 GLN A C 1
ATOM 763 O O . GLN A 1 99 ? -0.870 6.874 -7.997 1.00 97.38 99 GLN A O 1
ATOM 768 N N . VAL A 1 100 ? 1.378 6.933 -7.981 1.00 98.12 100 VAL A N 1
ATOM 769 C CA . VAL A 1 100 ? 1.521 6.560 -6.563 1.00 98.12 100 VAL A CA 1
ATOM 770 C C . VAL A 1 100 ? 0.877 7.622 -5.668 1.00 98.12 100 VAL A C 1
ATOM 772 O O . VAL A 1 100 ? 0.096 7.276 -4.781 1.00 98.12 100 VAL A O 1
ATOM 775 N N . GLY A 1 101 ? 1.167 8.903 -5.912 1.00 98.25 101 GLY A N 1
ATOM 776 C CA . GLY A 1 101 ? 0.590 10.031 -5.180 1.00 98.25 101 GLY A CA 1
ATOM 777 C C . GLY A 1 101 ? -0.936 10.046 -5.245 1.00 98.25 101 GLY A C 1
ATOM 778 O O . GLY A 1 101 ? -1.588 10.025 -4.202 1.00 98.25 101 GLY A O 1
ATOM 779 N N . THR A 1 102 ? -1.507 9.969 -6.449 1.00 98.50 102 THR A N 1
ATOM 780 C CA . THR A 1 102 ? -2.959 9.896 -6.660 1.00 98.50 102 THR A CA 1
ATOM 781 C C . THR A 1 102 ? -3.575 8.712 -5.921 1.00 98.50 102 THR A C 1
ATOM 783 O O . THR A 1 102 ? -4.564 8.875 -5.209 1.00 98.50 102 THR A O 1
ATOM 786 N N . ALA A 1 103 ? -2.973 7.523 -6.011 1.00 98.50 103 ALA A N 1
ATOM 787 C CA . ALA A 1 103 ? -3.504 6.342 -5.339 1.00 98.50 103 ALA A CA 1
ATOM 788 C C . ALA A 1 103 ? -3.539 6.503 -3.807 1.00 98.50 103 ALA A C 1
ATOM 790 O O . ALA A 1 103 ? -4.511 6.084 -3.163 1.00 98.50 103 ALA A O 1
ATOM 791 N N . ILE A 1 104 ? -2.507 7.132 -3.234 1.00 98.19 104 ILE A N 1
ATOM 792 C CA . ILE A 1 104 ? -2.428 7.454 -1.804 1.00 98.19 104 ILE A CA 1
ATOM 793 C C . ILE A 1 104 ? -3.487 8.493 -1.423 1.00 98.19 104 ILE A C 1
ATOM 795 O O . ILE A 1 104 ? -4.206 8.285 -0.444 1.00 98.19 104 ILE A O 1
ATOM 799 N N . GLU A 1 105 ? -3.612 9.582 -2.183 1.00 98.12 105 GLU A N 1
ATOM 800 C CA . GLU A 1 105 ? -4.602 10.638 -1.940 1.00 98.12 105 GLU A CA 1
ATOM 801 C C . GLU A 1 105 ? -6.032 10.092 -1.966 1.00 98.12 105 GLU A C 1
ATOM 803 O O . GLU A 1 105 ? -6.812 10.361 -1.050 1.00 98.12 105 GLU A O 1
ATOM 808 N N . GLU A 1 106 ? -6.359 9.258 -2.954 1.00 98.31 106 GLU A N 1
ATOM 809 C CA . GLU A 1 106 ? -7.652 8.578 -3.046 1.00 98.31 106 GLU A CA 1
ATOM 810 C C . GLU A 1 106 ? -7.934 7.722 -1.808 1.00 98.31 106 GLU A C 1
ATOM 812 O O . GLU A 1 106 ? -9.008 7.822 -1.212 1.00 98.31 106 GLU A O 1
ATOM 817 N N . HIS A 1 107 ? -6.976 6.880 -1.404 1.00 97.44 107 HIS A N 1
ATOM 818 C CA . HIS A 1 107 ? -7.141 5.998 -0.250 1.00 97.44 107 HIS A CA 1
ATOM 819 C C . HIS A 1 107 ? -7.346 6.799 1.042 1.00 97.44 107 HIS A C 1
ATOM 821 O O . HIS A 1 107 ? -8.313 6.585 1.777 1.00 97.44 107 HIS A O 1
ATOM 827 N N . VAL A 1 108 ? -6.457 7.757 1.313 1.00 95.25 108 VAL A N 1
ATOM 828 C CA . VAL A 1 108 ? -6.522 8.589 2.520 1.00 95.25 108 VAL A CA 1
ATOM 829 C C . VAL A 1 108 ? -7.812 9.410 2.530 1.00 95.25 108 VAL A C 1
ATOM 831 O O . VAL A 1 108 ? -8.497 9.455 3.556 1.00 95.25 108 VAL A O 1
ATOM 834 N N . GLY A 1 109 ? -8.190 9.999 1.393 1.00 95.44 109 GLY A N 1
ATOM 835 C CA . GLY A 1 109 ? -9.431 10.754 1.233 1.00 95.44 109 GLY A CA 1
ATOM 836 C C . GLY A 1 109 ? -10.669 9.919 1.562 1.00 95.44 109 GLY A C 1
ATOM 837 O O . GLY A 1 109 ? -11.516 10.355 2.346 1.00 95.44 109 GLY A O 1
ATOM 838 N N . GLN A 1 110 ? -10.747 8.685 1.054 1.00 94.94 110 GLN A N 1
ATOM 839 C CA . GLN A 1 110 ? -11.843 7.760 1.364 1.00 94.94 110 GLN A CA 1
ATOM 840 C C . GLN A 1 110 ? -11.921 7.423 2.860 1.00 94.94 110 GLN A C 1
ATOM 842 O O . GLN A 1 110 ? -13.012 7.429 3.437 1.00 94.94 110 GLN A O 1
ATOM 847 N N . ILE A 1 111 ? -10.785 7.150 3.511 1.00 92.81 111 ILE A N 1
ATOM 848 C CA . ILE A 1 111 ? -10.748 6.833 4.947 1.00 92.81 111 ILE A CA 1
ATOM 849 C C . ILE A 1 111 ? -11.170 8.041 5.793 1.00 92.81 111 ILE A C 1
ATOM 851 O O . ILE A 1 111 ? -11.955 7.892 6.734 1.00 92.81 111 ILE A O 1
ATOM 855 N N . MET A 1 112 ? -10.705 9.245 5.451 1.00 90.12 112 MET A N 1
ATOM 856 C CA . MET A 1 112 ? -11.095 10.471 6.154 1.00 90.12 112 MET A CA 1
ATOM 857 C C . MET A 1 112 ? -12.587 10.777 5.988 1.00 90.12 112 MET A C 1
ATOM 859 O O . MET A 1 112 ? -13.253 11.085 6.977 1.00 90.12 112 MET A O 1
ATOM 863 N N . ALA A 1 113 ? -13.134 10.620 4.779 1.00 91.12 113 ALA A N 1
ATOM 864 C CA . ALA A 1 113 ? -14.558 10.816 4.518 1.00 91.12 113 ALA A CA 1
ATOM 865 C C . ALA A 1 113 ? -15.432 9.827 5.307 1.00 91.12 113 ALA A C 1
ATOM 867 O O . ALA A 1 113 ? -16.401 10.231 5.948 1.00 91.12 113 ALA A O 1
ATOM 868 N N . ARG A 1 114 ? -15.062 8.536 5.332 1.00 88.56 114 ARG A N 1
ATOM 869 C CA . ARG A 1 114 ? -15.763 7.511 6.130 1.00 88.56 114 ARG A CA 1
ATOM 870 C C . ARG A 1 114 ? -15.779 7.852 7.615 1.00 88.56 114 ARG A C 1
ATOM 872 O O . ARG A 1 114 ? -16.818 7.736 8.256 1.00 88.56 114 ARG A O 1
ATOM 879 N N . LYS A 1 115 ? -14.645 8.306 8.152 1.00 85.00 115 LYS A N 1
ATOM 880 C CA . LYS A 1 115 ? -14.544 8.702 9.559 1.00 85.00 115 LYS A CA 1
ATOM 881 C C . LYS A 1 115 ? -15.423 9.913 9.877 1.00 85.00 115 LYS A C 1
ATOM 883 O O . LYS A 1 115 ? -16.084 9.912 10.909 1.00 85.00 115 LYS A O 1
ATOM 888 N N . ALA A 1 116 ? -15.448 10.915 8.998 1.00 85.94 116 ALA A N 1
ATOM 889 C CA . ALA A 1 116 ? -16.302 12.090 9.161 1.00 85.94 116 ALA A CA 1
ATOM 890 C C . ALA A 1 116 ? -17.795 11.722 9.154 1.00 85.94 116 ALA A C 1
ATOM 892 O O . ALA A 1 116 ? -18.542 12.219 9.989 1.00 85.94 116 ALA A O 1
ATOM 893 N N . MET A 1 117 ? -18.215 10.817 8.263 1.00 87.94 117 MET A N 1
ATOM 894 C CA . MET A 1 117 ? -19.598 10.328 8.227 1.00 87.94 117 MET A CA 1
ATOM 895 C C . MET A 1 117 ? -19.975 9.535 9.480 1.00 87.94 117 MET A C 1
ATOM 897 O O . MET A 1 117 ? -21.061 9.743 10.003 1.00 87.94 117 MET A O 1
ATOM 901 N N . ALA A 1 118 ? -19.090 8.665 9.979 1.00 85.00 118 ALA A N 1
ATOM 902 C CA . ALA A 1 118 ? -19.340 7.918 11.214 1.00 85.00 118 ALA A CA 1
ATOM 903 C C . ALA A 1 118 ? -19.532 8.859 12.416 1.00 85.00 118 ALA A C 1
ATOM 905 O O . ALA A 1 118 ? -20.513 8.738 13.132 1.00 85.00 118 ALA A O 1
ATOM 906 N N . LEU A 1 119 ? -18.660 9.865 12.560 1.00 80.62 119 LEU A N 1
ATOM 907 C CA . LEU A 1 119 ? -18.769 10.897 13.601 1.00 80.62 119 LEU A CA 1
ATOM 908 C C . LEU A 1 119 ? -20.033 11.759 13.494 1.00 80.62 119 LEU A C 1
ATOM 910 O O . LEU A 1 119 ? -20.457 12.318 14.494 1.00 80.62 119 LEU A O 1
ATOM 914 N N . ALA A 1 120 ? -20.581 11.938 12.290 1.00 81.94 120 ALA A N 1
ATOM 915 C CA . ALA A 1 120 ? -21.807 12.705 12.075 1.00 81.94 120 ALA A CA 1
ATOM 916 C C . ALA A 1 120 ? -23.085 11.875 12.298 1.00 81.94 120 ALA A C 1
ATOM 918 O O . ALA A 1 120 ? -24.172 12.447 12.345 1.00 81.94 120 ALA A O 1
ATOM 919 N N . ALA A 1 121 ? -22.960 10.547 12.357 1.00 75.12 121 ALA A N 1
ATOM 920 C CA . ALA A 1 121 ? -24.062 9.619 12.596 1.00 75.12 121 ALA A CA 1
ATOM 921 C C . ALA A 1 121 ? -24.208 9.221 14.078 1.00 75.12 121 ALA A C 1
ATOM 923 O O . ALA A 1 121 ? -25.253 8.675 14.438 1.00 75.12 121 ALA A O 1
ATOM 924 N N . ASP A 1 122 ? -23.184 9.495 14.893 1.00 60.62 122 ASP A N 1
ATOM 925 C CA . ASP A 1 122 ? -23.174 9.377 16.359 1.00 60.62 122 ASP A CA 1
ATOM 926 C C . ASP A 1 122 ? -23.710 10.659 17.029 1.00 60.62 122 ASP A C 1
ATOM 928 O O . ASP A 1 122 ? -24.432 10.535 18.047 1.00 60.62 122 ASP A O 1
#